Protein AF-A0A829MCF4-F1 (afdb_monomer_lite)

Organism: NCBI:txid1335414

pLDDT: mean 91.19, std 10.76, range [49.41, 98.38]

Sequence (158 aa):
MNQSAIPYHFGGKEGVYAAVIDHLVTELGEAAGPPGDMLLAERMERFTRAILHGAQARDRILLIAREQLNPTTHYDRLFAGFVEPMHREICVLVARATGASADDHLTIVKAHAVIGQALGFAVAQTTYLRRVRRTRLSAEDIDVIAEVVGEMSRKALQ

Secondary structure (DSSP, 8-state):
--GGGHHHHHSSHHHHHHHHHHHHHHHHHHHH----S--HHHHHHHHHHHHH-STTHHHHHHHHHHHHHS--HHHHHHIIIIIHHHHHHHHHHHHHHHT--TT-HHHHHHHHHHHHHHHHHHHSHHHHHHHTT-SS--HHHHHHHHHHHHHHHHHTT-

Radius of gyration: 17.15 Å; chains: 1; bounding box: 43×30×48 Å

Foldseek 3Di:
DDPVVQCVPQVDDVRVLLVVLLVLLVQLDVQLDDQDDDALLVSQLSNLCSQQDDPCSLVSLVSLVVCVVPPDVSVVVNCVSHVVVSLLSLLVNLCVLQVHDSPDPVSSVLSVVLNVLSNCCSPVVVVVCVVVVHPGDDPVNSNVSSNVSSVVSSVSRD

Structure (mmCIF, N/CA/C/O backbone):
data_AF-A0A829MCF4-F1
#
_entry.id   AF-A0A829MCF4-F1
#
loop_
_atom_site.group_PDB
_atom_site.id
_atom_site.type_symbol
_atom_site.label_atom_id
_atom_site.label_alt_id
_atom_site.label_comp_id
_atom_site.label_asym_id
_atom_site.label_entity_id
_atom_site.label_seq_id
_atom_site.pdbx_PDB_ins_code
_atom_site.Cartn_x
_atom_site.Cartn_y
_atom_site.Cartn_z
_atom_site.occupancy
_atom_site.B_iso_or_equiv
_atom_site.auth_seq_id
_atom_site.auth_comp_id
_atom_site.auth_asym_id
_atom_site.auth_atom_id
_atom_site.pdbx_PDB_model_num
ATOM 1 N N . MET A 1 1 ? 24.107 -7.983 -23.614 1.00 49.41 1 MET A N 1
ATOM 2 C CA . MET A 1 1 ? 22.729 -8.423 -23.923 1.00 49.41 1 MET A CA 1
ATOM 3 C C . MET A 1 1 ? 22.461 -8.162 -25.401 1.00 49.41 1 MET A C 1
ATOM 5 O O . MET A 1 1 ? 22.613 -7.024 -25.823 1.00 49.41 1 MET A O 1
ATOM 9 N N . ASN A 1 2 ? 22.162 -9.192 -26.200 1.00 50.09 2 ASN A N 1
ATOM 10 C CA . ASN A 1 2 ? 21.898 -9.045 -27.639 1.00 50.09 2 ASN A CA 1
ATOM 11 C C . ASN A 1 2 ? 20.450 -8.563 -27.853 1.00 50.09 2 ASN A C 1
ATOM 13 O O . ASN A 1 2 ? 19.511 -9.251 -27.457 1.00 50.09 2 ASN A O 1
ATOM 17 N N . GLN A 1 3 ? 20.269 -7.395 -28.480 1.00 51.19 3 GLN A N 1
ATOM 18 C CA . GLN A 1 3 ? 18.960 -6.776 -28.760 1.00 51.19 3 GLN A CA 1
ATOM 19 C C . GLN A 1 3 ? 18.033 -7.652 -29.628 1.00 51.19 3 GLN A C 1
ATOM 21 O O . GLN A 1 3 ? 16.824 -7.436 -29.645 1.00 51.19 3 GLN A O 1
ATOM 26 N N . SER A 1 4 ? 18.578 -8.678 -30.288 1.00 51.88 4 SER A N 1
ATOM 27 C CA . SER A 1 4 ? 17.856 -9.583 -31.192 1.00 51.88 4 SER A CA 1
ATOM 28 C C . SER A 1 4 ? 16.975 -10.632 -30.488 1.00 51.88 4 SER A C 1
ATOM 30 O O . SER A 1 4 ? 16.171 -11.275 -31.151 1.00 51.88 4 SER A O 1
ATOM 32 N N . ALA A 1 5 ? 17.095 -10.818 -29.165 1.00 52.03 5 ALA A N 1
ATOM 33 C CA . ALA A 1 5 ? 16.315 -11.820 -28.416 1.00 52.03 5 ALA A CA 1
ATOM 34 C C . ALA A 1 5 ? 14.968 -11.294 -27.871 1.00 52.03 5 ALA A C 1
ATOM 36 O O . ALA A 1 5 ? 14.080 -12.076 -27.539 1.00 52.03 5 ALA A O 1
ATOM 37 N N . ILE A 1 6 ? 14.796 -9.969 -27.798 1.00 51.59 6 ILE A N 1
ATOM 38 C CA . ILE A 1 6 ? 13.588 -9.319 -27.261 1.00 51.59 6 ILE A CA 1
ATOM 39 C C . ILE A 1 6 ? 12.330 -9.564 -28.128 1.00 51.59 6 ILE A C 1
ATOM 41 O O . ILE A 1 6 ? 11.270 -9.832 -27.558 1.00 51.59 6 ILE A O 1
ATOM 45 N N . PRO A 1 7 ? 12.392 -9.537 -29.479 1.00 50.91 7 PRO A N 1
ATOM 46 C CA . PRO A 1 7 ? 11.209 -9.778 -30.310 1.00 50.91 7 PRO A CA 1
ATOM 47 C C . PRO A 1 7 ? 10.653 -11.207 -30.207 1.00 50.91 7 PRO A C 1
ATOM 49 O O . PRO A 1 7 ? 9.451 -11.393 -30.362 1.00 50.91 7 PRO A O 1
ATOM 52 N N . TYR A 1 8 ? 11.503 -12.205 -29.934 1.00 54.31 8 TYR A N 1
ATOM 53 C CA . TYR A 1 8 ? 11.141 -13.623 -30.069 1.00 54.31 8 TYR A CA 1
ATOM 54 C C . TYR A 1 8 ? 10.327 -14.172 -28.884 1.00 54.31 8 TYR A C 1
ATOM 56 O O . TYR A 1 8 ? 9.531 -15.087 -29.065 1.00 54.31 8 TYR A O 1
ATOM 64 N N . HIS A 1 9 ? 10.487 -13.603 -27.682 1.00 60.06 9 HIS A N 1
ATOM 65 C CA . HIS A 1 9 ? 9.795 -14.076 -26.471 1.00 60.06 9 HIS A CA 1
ATOM 66 C C . HIS A 1 9 ? 8.632 -13.189 -26.019 1.00 60.06 9 HIS A C 1
ATOM 68 O O . HIS A 1 9 ? 7.722 -13.680 -25.359 1.00 60.06 9 HIS A O 1
ATOM 74 N N . PHE A 1 10 ? 8.642 -11.902 -26.376 1.00 61.22 10 PHE A N 1
ATOM 75 C CA . PHE A 1 10 ? 7.714 -10.921 -25.807 1.00 61.22 10 PHE A CA 1
ATOM 76 C C . PHE A 1 10 ? 6.994 -10.065 -26.857 1.00 61.22 10 PHE A C 1
ATOM 78 O O . PHE A 1 10 ? 6.330 -9.101 -26.507 1.00 61.22 10 PHE A O 1
ATOM 85 N N . GLY A 1 11 ? 7.131 -10.352 -28.156 1.00 71.56 11 GLY A N 1
ATOM 86 C CA . GLY A 1 11 ? 6.418 -9.594 -29.194 1.00 71.56 11 GLY A CA 1
ATOM 87 C C . GLY A 1 11 ? 6.808 -8.109 -29.292 1.00 71.56 11 GLY A C 1
ATOM 88 O O . GLY A 1 11 ? 6.057 -7.311 -29.845 1.00 71.56 11 GLY A O 1
ATOM 89 N N . GLY A 1 12 ? 7.976 -7.718 -28.764 1.00 83.38 12 GLY A N 1
ATOM 90 C CA . GLY A 1 12 ? 8.483 -6.340 -28.785 1.00 83.38 12 GLY A CA 1
ATOM 91 C C . GLY A 1 12 ? 8.453 -5.642 -27.421 1.00 83.38 12 GLY A C 1
ATOM 92 O O . GLY A 1 12 ? 8.315 -6.276 -26.379 1.00 83.38 12 GLY A O 1
ATOM 93 N N . LYS A 1 13 ? 8.634 -4.314 -27.415 1.00 82.88 13 LYS A N 1
ATOM 94 C CA . LYS A 1 13 ? 8.764 -3.512 -26.178 1.00 82.88 13 LYS A CA 1
ATOM 95 C C . LYS A 1 13 ? 7.512 -3.562 -25.296 1.00 82.88 13 LYS A C 1
ATOM 97 O O . LYS A 1 13 ? 7.646 -3.634 -24.080 1.00 82.88 13 LYS A O 1
ATOM 102 N N . GLU A 1 14 ? 6.331 -3.563 -25.911 1.00 84.94 14 GLU A N 1
ATOM 103 C CA . GLU A 1 14 ? 5.049 -3.612 -25.197 1.00 84.94 14 GLU A CA 1
ATOM 104 C C . GLU A 1 14 ? 4.863 -4.917 -24.423 1.00 84.94 14 GLU A C 1
ATOM 106 O O . GLU A 1 14 ? 4.468 -4.886 -23.261 1.00 84.94 14 GLU A O 1
ATOM 111 N N . GLY A 1 15 ? 5.202 -6.070 -25.008 1.00 86.12 15 GLY A N 1
ATOM 112 C CA . GLY A 1 15 ? 5.068 -7.328 -24.275 1.00 86.12 15 GLY A CA 1
ATOM 113 C C . GLY A 1 15 ? 6.169 -7.545 -23.237 1.00 86.12 15 GLY A C 1
ATOM 114 O O . GLY A 1 15 ? 5.914 -8.209 -22.237 1.00 86.12 15 GLY A O 1
ATOM 115 N N . VAL A 1 16 ? 7.354 -6.932 -23.390 1.00 89.06 16 VAL A N 1
ATOM 116 C CA . VAL A 1 16 ? 8.336 -6.886 -22.288 1.00 89.06 16 VAL A CA 1
ATOM 117 C C . VAL A 1 16 ? 7.772 -6.079 -21.124 1.00 89.06 16 VAL A C 1
ATOM 119 O O . VAL A 1 16 ? 7.876 -6.508 -19.981 1.00 89.06 16 VAL A O 1
ATOM 122 N N . TYR A 1 17 ? 7.158 -4.927 -21.400 1.00 91.12 17 TYR A N 1
ATOM 123 C CA . TYR A 1 17 ? 6.558 -4.097 -20.359 1.00 91.12 17 TYR A CA 1
ATOM 124 C C . TYR A 1 17 ? 5.405 -4.816 -19.648 1.00 91.12 17 TYR A C 1
ATOM 126 O O . TYR A 1 17 ? 5.379 -4.847 -18.420 1.00 91.12 17 TYR A O 1
ATOM 134 N N . ALA A 1 18 ? 4.525 -5.484 -20.400 1.00 90.94 18 ALA A N 1
ATOM 135 C CA . ALA A 1 18 ? 3.472 -6.325 -19.834 1.00 90.94 18 ALA A CA 1
ATOM 136 C C . ALA A 1 18 ? 4.041 -7.420 -18.917 1.00 90.94 18 ALA A C 1
ATOM 138 O O . ALA A 1 18 ? 3.570 -7.581 -17.797 1.00 90.94 18 ALA A O 1
ATOM 139 N N . ALA A 1 19 ? 5.099 -8.118 -19.344 1.00 92.75 19 ALA A N 1
ATOM 140 C CA . ALA A 1 19 ? 5.743 -9.144 -18.526 1.00 92.75 19 ALA A CA 1
ATOM 141 C C . ALA A 1 19 ? 6.378 -8.576 -17.244 1.00 92.75 19 ALA A C 1
ATOM 143 O O . ALA A 1 19 ? 6.354 -9.231 -16.205 1.00 92.75 19 ALA A O 1
ATOM 144 N N . VAL A 1 20 ? 6.919 -7.352 -17.290 1.00 93.69 20 VAL A N 1
ATOM 145 C CA . VAL A 1 20 ? 7.418 -6.654 -16.092 1.00 93.69 20 VAL A CA 1
ATOM 146 C C . VAL A 1 20 ? 6.273 -6.337 -15.128 1.00 93.69 20 VAL A C 1
ATOM 148 O O . VAL A 1 20 ? 6.438 -6.511 -13.924 1.00 93.69 20 VAL A O 1
ATOM 151 N N . ILE A 1 21 ? 5.114 -5.910 -15.635 1.00 94.44 21 ILE A N 1
ATOM 152 C CA . ILE A 1 21 ? 3.924 -5.650 -14.811 1.00 94.44 21 ILE A CA 1
ATOM 153 C C . ILE A 1 21 ? 3.383 -6.947 -14.200 1.00 94.44 21 ILE A C 1
ATOM 155 O O . ILE A 1 21 ? 3.097 -6.978 -13.006 1.00 94.44 21 ILE A O 1
ATOM 159 N N . ASP A 1 22 ? 3.304 -8.032 -14.971 1.00 94.38 22 ASP A N 1
ATOM 160 C CA . ASP A 1 22 ? 2.851 -9.335 -14.469 1.00 94.38 22 ASP A CA 1
ATOM 161 C C . ASP A 1 22 ? 3.805 -9.875 -13.380 1.00 94.38 22 ASP A C 1
ATOM 163 O O . ASP A 1 22 ? 3.374 -10.394 -12.343 1.00 94.38 22 ASP A O 1
ATOM 167 N N . HIS A 1 23 ? 5.118 -9.701 -13.574 1.00 93.56 23 HIS A N 1
ATOM 168 C CA . HIS A 1 23 ? 6.123 -10.056 -12.573 1.00 93.56 23 HIS A CA 1
ATOM 169 C C . HIS A 1 23 ? 5.990 -9.204 -11.306 1.00 93.56 23 HIS A C 1
ATOM 171 O O . HIS A 1 23 ? 5.988 -9.746 -10.204 1.00 93.56 23 HIS A O 1
ATOM 177 N N . LEU A 1 24 ? 5.798 -7.891 -11.458 1.00 93.69 24 LEU A N 1
ATOM 178 C CA . LEU A 1 24 ? 5.550 -6.969 -10.353 1.00 93.69 24 LEU A CA 1
ATOM 179 C C . LEU A 1 24 ? 4.316 -7.375 -9.532 1.00 93.69 24 LEU A C 1
ATOM 181 O O . LEU A 1 24 ? 4.379 -7.389 -8.305 1.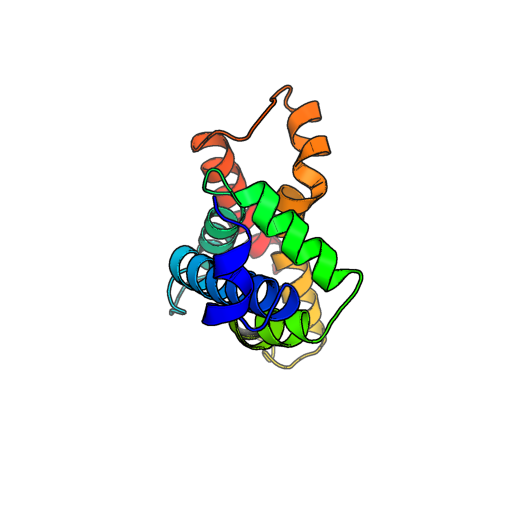00 93.69 24 LEU A O 1
ATOM 185 N N . VAL A 1 25 ? 3.203 -7.702 -10.196 1.00 94.19 25 VAL A N 1
ATOM 186 C CA . VAL A 1 25 ? 1.970 -8.175 -9.544 1.00 94.19 25 VAL A CA 1
ATOM 187 C C . VAL A 1 25 ? 2.247 -9.421 -8.705 1.00 94.19 25 VAL A C 1
ATOM 189 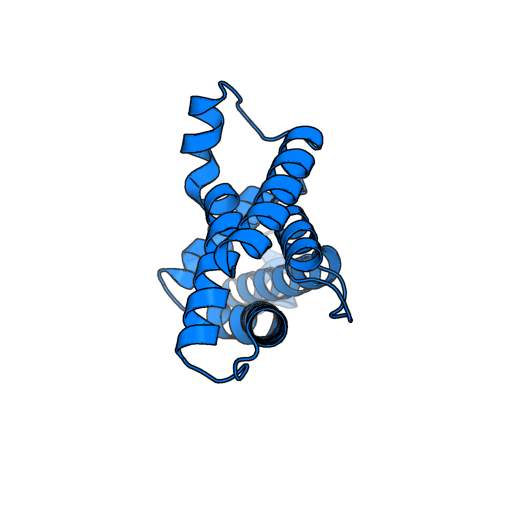O O . VAL A 1 25 ? 1.825 -9.490 -7.551 1.00 94.19 25 VAL A O 1
ATOM 192 N N . THR A 1 26 ? 2.999 -10.372 -9.264 1.00 93.88 26 THR A N 1
ATOM 193 C CA . THR A 1 26 ? 3.376 -11.610 -8.570 1.00 93.88 26 THR A CA 1
ATOM 194 C C . THR A 1 26 ? 4.231 -11.314 -7.336 1.00 93.88 26 THR A C 1
ATOM 196 O O . THR A 1 26 ? 3.871 -11.731 -6.238 1.00 93.88 26 THR A O 1
ATOM 199 N N . GLU A 1 27 ? 5.305 -10.528 -7.483 1.00 93.00 27 GLU A N 1
ATOM 200 C CA . GLU A 1 27 ? 6.194 -10.175 -6.366 1.00 93.00 27 GLU A CA 1
ATOM 201 C C . GLU A 1 27 ? 5.450 -9.454 -5.235 1.00 93.00 27 GLU A C 1
ATOM 203 O O . GLU A 1 27 ? 5.668 -9.738 -4.057 1.00 93.00 27 GLU A O 1
ATOM 208 N N . LEU A 1 28 ? 4.573 -8.505 -5.578 1.00 91.25 28 LEU 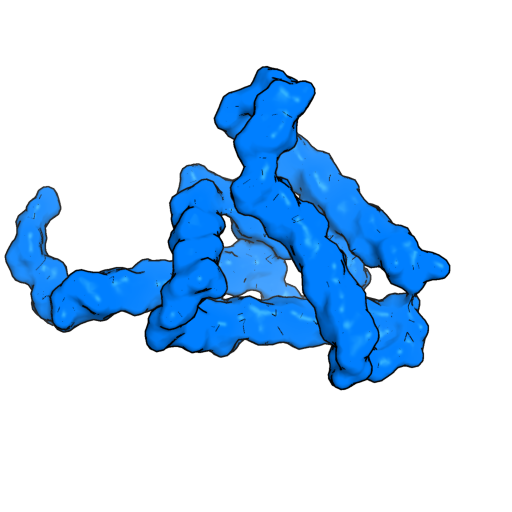A N 1
ATOM 209 C CA . LEU A 1 28 ? 3.801 -7.758 -4.588 1.00 91.25 28 LEU A CA 1
ATOM 210 C C . LEU A 1 28 ? 2.791 -8.647 -3.865 1.00 91.25 28 LEU A C 1
ATOM 212 O O . LEU A 1 28 ? 2.628 -8.504 -2.655 1.00 91.25 28 LEU A O 1
ATOM 216 N N . GLY A 1 29 ? 2.135 -9.561 -4.584 1.00 91.50 29 GLY A N 1
ATOM 217 C CA . GLY A 1 29 ? 1.228 -10.543 -3.994 1.00 91.50 29 GLY A CA 1
ATOM 218 C C . GLY A 1 29 ? 1.946 -11.471 -3.012 1.00 91.50 29 GLY A C 1
ATOM 219 O O . GLY A 1 29 ? 1.487 -11.650 -1.885 1.00 91.50 29 GLY A O 1
ATOM 220 N N . GLU A 1 30 ? 3.109 -11.998 -3.399 1.00 92.31 30 GLU A N 1
ATOM 221 C CA . GLU A 1 30 ? 3.939 -12.844 -2.534 1.00 92.31 30 GLU A CA 1
ATOM 222 C C . GLU A 1 30 ? 4.427 -12.086 -1.293 1.00 92.31 30 GLU A C 1
ATOM 224 O O . GLU A 1 30 ? 4.299 -12.579 -0.171 1.00 92.31 30 GLU A O 1
ATOM 229 N N . ALA A 1 31 ? 4.932 -10.861 -1.471 1.00 90.88 31 ALA A N 1
ATOM 230 C CA . ALA A 1 31 ? 5.442 -10.041 -0.376 1.00 90.88 31 ALA A CA 1
ATOM 231 C C . ALA A 1 31 ? 4.335 -9.578 0.586 1.00 90.88 31 ALA A C 1
ATOM 233 O O . ALA A 1 31 ? 4.554 -9.498 1.796 1.00 90.88 31 ALA A O 1
ATOM 234 N N . ALA A 1 32 ? 3.143 -9.280 0.066 1.00 88.62 32 ALA A N 1
ATOM 235 C CA . ALA A 1 32 ? 1.982 -8.934 0.876 1.00 88.62 32 ALA A CA 1
ATOM 236 C C . ALA A 1 32 ? 1.433 -10.130 1.667 1.00 88.62 32 ALA A C 1
ATOM 238 O O . ALA A 1 32 ? 0.748 -9.926 2.676 1.00 88.62 32 ALA A O 1
ATOM 239 N N . GLY A 1 33 ? 1.723 -11.349 1.212 1.00 89.56 33 GLY A N 1
ATOM 240 C CA . GLY A 1 33 ? 1.176 -12.581 1.753 1.00 89.56 33 GLY A CA 1
ATOM 241 C C . GLY A 1 33 ? -0.310 -12.773 1.420 1.00 89.56 33 GLY A C 1
ATOM 242 O O . GLY A 1 33 ? -0.985 -11.853 0.943 1.00 89.56 33 GLY A O 1
ATOM 243 N N . PRO A 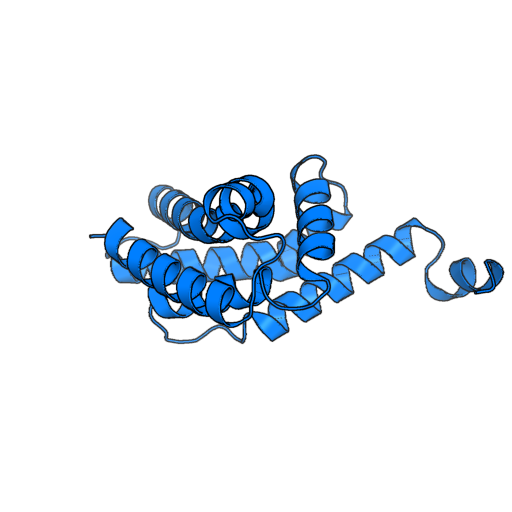1 34 ? -0.837 -13.982 1.677 1.00 87.88 34 PRO A N 1
ATOM 244 C CA . PRO A 1 34 ? -2.226 -14.299 1.391 1.00 87.88 34 PRO A CA 1
ATOM 245 C C . PRO A 1 34 ? -3.176 -13.485 2.282 1.00 87.88 34 PRO A C 1
ATOM 247 O O . PRO A 1 34 ? -2.819 -13.161 3.424 1.00 87.88 34 PRO A O 1
ATOM 250 N N . PRO A 1 35 ? -4.407 -13.226 1.804 1.00 85.00 35 PRO A N 1
ATOM 251 C CA . PRO A 1 35 ? -5.476 -12.742 2.660 1.00 85.00 35 PRO A CA 1
ATOM 252 C C . PRO A 1 35 ? -5.703 -13.691 3.837 1.00 85.00 35 PRO A C 1
ATOM 254 O O . PRO A 1 35 ? -5.552 -14.909 3.709 1.00 85.00 35 PRO A O 1
ATOM 257 N N . GLY A 1 36 ? -6.088 -13.148 4.986 1.00 81.56 36 GLY A N 1
ATOM 258 C CA . GLY A 1 36 ? -6.317 -13.947 6.185 1.00 81.56 36 GLY A CA 1
ATOM 259 C C . GLY A 1 36 ? -7.214 -13.251 7.194 1.00 81.56 36 GLY A C 1
ATOM 260 O O . GLY A 1 36 ? -7.558 -12.080 7.041 1.00 81.56 36 GLY A O 1
ATOM 261 N N . ASP A 1 37 ? -7.590 -13.984 8.240 1.00 87.62 37 ASP A N 1
ATOM 262 C CA . ASP A 1 37 ? -8.319 -13.407 9.366 1.00 87.62 37 ASP A CA 1
ATOM 263 C C . ASP A 1 37 ? -7.333 -12.675 10.284 1.00 87.62 37 ASP A C 1
ATOM 265 O O . ASP A 1 37 ? -6.761 -13.256 11.203 1.00 87.62 37 ASP A O 1
ATOM 269 N N . MET A 1 38 ? -7.049 -11.418 9.944 1.00 93.75 38 MET A N 1
ATOM 270 C CA . MET A 1 38 ? -6.097 -10.559 10.648 1.00 93.75 38 MET A CA 1
ATOM 271 C C . MET A 1 38 ? -6.697 -9.182 10.920 1.00 93.75 38 MET A C 1
ATOM 273 O O . MET A 1 38 ? -7.697 -8.784 10.316 1.00 93.75 38 MET A O 1
ATOM 277 N N . LEU A 1 39 ? -6.079 -8.434 11.827 1.00 95.62 39 LEU A N 1
ATOM 278 C CA . LEU A 1 39 ? -6.479 -7.061 12.110 1.00 95.62 39 LEU A CA 1
ATOM 279 C C . LEU A 1 39 ? -6.017 -6.117 10.991 1.00 95.62 39 LEU A C 1
ATOM 281 O O . LEU A 1 39 ? -5.001 -6.345 10.335 1.00 95.62 39 LEU A O 1
ATOM 285 N N . LEU A 1 40 ? -6.723 -4.992 10.817 1.00 96.56 40 LEU A N 1
ATOM 286 C CA . LEU A 1 40 ? -6.322 -3.954 9.858 1.00 96.56 40 LEU A CA 1
ATOM 287 C C . LEU A 1 40 ? -4.878 -3.479 10.088 1.00 96.56 40 LEU A C 1
ATOM 289 O O . LEU A 1 40 ? -4.146 -3.280 9.125 1.00 96.56 40 LEU A O 1
ATOM 293 N N . ALA A 1 41 ? -4.470 -3.324 11.351 1.00 97.12 41 ALA A N 1
ATOM 294 C CA . ALA A 1 41 ? -3.108 -2.928 11.709 1.00 97.12 41 ALA A CA 1
ATOM 295 C C . ALA A 1 41 ? -2.067 -3.915 11.157 1.00 97.12 41 ALA A C 1
ATOM 297 O O . ALA A 1 41 ? -1.163 -3.513 10.429 1.00 97.12 41 ALA A O 1
ATOM 298 N N . GLU A 1 42 ? -2.268 -5.211 11.405 1.00 96.81 42 GLU A N 1
ATOM 299 C CA . GLU A 1 42 ? -1.381 -6.288 10.950 1.00 96.81 42 GLU A CA 1
ATOM 300 C C . GLU A 1 42 ? -1.318 -6.352 9.418 1.00 96.81 42 GLU A C 1
ATOM 302 O O . GLU A 1 42 ? -0.245 -6.527 8.829 1.00 96.81 42 GLU A O 1
ATOM 307 N N . ARG A 1 43 ? -2.463 -6.162 8.744 1.00 97.06 43 ARG A N 1
ATOM 308 C CA . ARG A 1 43 ? -2.507 -6.123 7.279 1.00 97.06 43 ARG A CA 1
ATOM 309 C C . ARG A 1 43 ? -1.713 -4.945 6.726 1.00 97.06 43 ARG A C 1
ATOM 311 O O . ARG A 1 43 ? -0.959 -5.117 5.766 1.00 97.06 43 ARG A O 1
ATOM 318 N N . MET A 1 44 ? -1.864 -3.773 7.336 1.00 97.75 44 MET A N 1
ATOM 319 C CA . MET A 1 44 ? -1.189 -2.547 6.920 1.00 97.75 44 MET A CA 1
ATOM 320 C C . MET A 1 44 ? 0.312 -2.568 7.212 1.00 97.75 44 MET A C 1
ATOM 322 O O . MET A 1 44 ? 1.086 -2.075 6.391 1.00 97.75 44 MET A O 1
ATOM 326 N N . GLU A 1 45 ? 0.753 -3.212 8.293 1.00 97.44 45 GLU A N 1
ATOM 327 C CA . GLU A 1 45 ? 2.171 -3.492 8.544 1.00 97.44 45 GLU A CA 1
ATOM 328 C C . GLU A 1 45 ? 2.779 -4.346 7.426 1.00 97.44 45 GLU A C 1
ATOM 330 O O . GLU A 1 45 ? 3.806 -3.984 6.844 1.00 97.44 45 GLU A O 1
ATOM 335 N N . ARG A 1 46 ? 2.124 -5.462 7.074 1.00 96.31 46 ARG A N 1
ATOM 336 C CA . ARG A 1 46 ? 2.574 -6.348 5.986 1.00 96.31 46 ARG A CA 1
ATOM 337 C C . ARG A 1 46 ? 2.603 -5.630 4.645 1.00 96.31 46 ARG A C 1
ATOM 339 O O . ARG A 1 46 ? 3.599 -5.718 3.932 1.00 96.31 46 ARG A O 1
ATOM 346 N N . PHE A 1 47 ? 1.546 -4.889 4.321 1.00 96.25 47 PHE A N 1
ATOM 347 C CA . PHE A 1 47 ? 1.472 -4.109 3.088 1.00 96.25 47 PHE A CA 1
ATOM 348 C C . PHE A 1 47 ? 2.599 -3.070 3.008 1.00 96.25 47 PHE A C 1
ATOM 350 O O . PHE A 1 47 ? 3.285 -2.973 1.993 1.00 96.25 47 PHE A O 1
ATOM 357 N N . THR A 1 48 ? 2.856 -2.353 4.103 1.00 97.50 48 THR A N 1
ATOM 358 C CA . THR A 1 48 ? 3.931 -1.356 4.182 1.00 97.50 48 THR A CA 1
ATOM 359 C C . THR A 1 48 ? 5.306 -1.988 3.964 1.00 97.50 48 THR A C 1
ATOM 361 O O . THR A 1 48 ? 6.119 -1.465 3.201 1.00 97.50 48 THR A O 1
ATOM 364 N N . ARG A 1 49 ? 5.561 -3.156 4.563 1.00 96.50 49 ARG A N 1
ATOM 365 C CA . ARG A 1 49 ? 6.797 -3.919 4.331 1.00 96.50 49 ARG A CA 1
ATOM 366 C C . ARG A 1 49 ? 6.914 -4.357 2.876 1.00 96.50 49 ARG A C 1
ATOM 368 O O . ARG A 1 49 ? 7.965 -4.157 2.276 1.00 96.50 49 ARG A O 1
ATOM 375 N N . ALA A 1 50 ? 5.840 -4.887 2.293 1.00 94.19 50 ALA A N 1
ATOM 376 C CA . ALA A 1 50 ? 5.827 -5.368 0.914 1.00 94.19 50 ALA A CA 1
ATOM 377 C C . ALA A 1 50 ? 6.210 -4.275 -0.097 1.00 94.19 50 ALA A C 1
ATOM 379 O O . ALA A 1 50 ? 6.990 -4.525 -1.016 1.00 94.19 50 ALA A O 1
ATOM 380 N N . ILE A 1 51 ? 5.717 -3.047 0.093 1.00 94.81 51 ILE A N 1
ATOM 381 C CA . ILE A 1 51 ? 5.987 -1.945 -0.840 1.00 94.81 51 ILE A CA 1
ATOM 382 C C . ILE A 1 51 ? 7.337 -1.250 -0.604 1.00 94.81 51 ILE A C 1
ATOM 384 O O . ILE A 1 51 ? 7.892 -0.681 -1.544 1.00 94.81 51 ILE A O 1
ATOM 388 N N . LEU A 1 52 ? 7.878 -1.276 0.622 1.00 95.31 52 LEU A N 1
ATOM 389 C CA . LEU A 1 52 ? 9.131 -0.586 0.963 1.00 95.31 52 LEU A CA 1
ATOM 390 C C . LEU A 1 52 ? 10.370 -1.490 0.923 1.00 95.31 52 LEU A C 1
ATOM 392 O O . LEU A 1 52 ? 11.482 -0.986 0.753 1.00 95.31 52 LEU A O 1
ATOM 396 N N . HIS A 1 53 ? 10.211 -2.804 1.093 1.00 91.62 53 HIS A N 1
ATOM 397 C CA . HIS A 1 53 ? 11.330 -3.732 1.212 1.00 91.62 53 HIS A CA 1
ATOM 398 C C . HIS A 1 53 ? 11.920 -4.143 -0.146 1.00 91.62 53 HIS A C 1
ATOM 400 O O . HIS A 1 53 ? 11.221 -4.313 -1.144 1.00 91.62 53 HIS A O 1
ATOM 406 N N . GLY A 1 54 ? 13.231 -4.385 -0.165 1.00 87.12 54 GLY A N 1
ATOM 407 C CA . GLY A 1 54 ? 13.965 -4.892 -1.323 1.00 87.12 54 GLY A CA 1
ATOM 408 C C . GLY A 1 54 ? 14.642 -3.804 -2.158 1.00 87.12 54 GLY A C 1
ATOM 409 O O . GLY A 1 54 ? 14.189 -2.666 -2.248 1.00 87.12 54 GLY A O 1
ATOM 410 N N . ALA A 1 55 ? 15.748 -4.175 -2.810 1.00 83.00 55 ALA A N 1
ATOM 411 C CA . ALA A 1 55 ? 16.601 -3.243 -3.555 1.00 83.00 55 ALA A CA 1
ATOM 412 C C . ALA A 1 55 ? 15.870 -2.506 -4.696 1.00 83.00 55 ALA A C 1
ATOM 414 O O . ALA A 1 55 ? 16.266 -1.405 -5.065 1.00 83.00 55 ALA A O 1
ATOM 415 N N . GLN A 1 56 ? 14.800 -3.106 -5.223 1.00 87.44 56 GLN A N 1
ATOM 416 C CA . GLN A 1 56 ? 14.031 -2.619 -6.371 1.00 87.44 56 GLN A CA 1
ATOM 417 C C . GLN A 1 56 ? 12.735 -1.894 -5.964 1.00 87.44 56 GLN A C 1
ATOM 419 O O . GLN A 1 56 ? 11.973 -1.479 -6.832 1.00 87.44 56 GLN A O 1
ATOM 424 N N . ALA A 1 57 ? 12.471 -1.706 -4.662 1.00 89.19 57 ALA A N 1
ATOM 425 C CA . ALA A 1 57 ? 11.232 -1.092 -4.171 1.00 89.19 57 ALA A CA 1
ATOM 426 C C . ALA A 1 57 ? 10.942 0.265 -4.830 1.00 89.19 57 ALA A C 1
ATOM 428 O O . ALA A 1 57 ? 9.824 0.527 -5.267 1.00 89.19 57 ALA A O 1
ATOM 429 N N . ARG A 1 58 ? 11.975 1.101 -4.984 1.00 87.88 58 ARG A N 1
ATOM 430 C CA . ARG A 1 58 ? 11.851 2.409 -5.636 1.00 87.88 58 ARG A CA 1
ATOM 431 C C . ARG A 1 58 ? 11.428 2.295 -7.101 1.00 87.88 58 ARG A C 1
ATOM 433 O O . ARG A 1 58 ? 10.541 3.030 -7.524 1.00 87.88 58 ARG A O 1
ATOM 440 N N . ASP A 1 59 ? 12.043 1.393 -7.858 1.00 91.12 59 ASP A N 1
ATOM 441 C CA . ASP A 1 59 ? 11.762 1.233 -9.288 1.00 91.12 59 ASP A CA 1
ATOM 442 C C . ASP A 1 59 ? 10.349 0.687 -9.510 1.00 91.12 59 ASP A C 1
ATOM 444 O O . ASP A 1 59 ? 9.615 1.192 -10.361 1.00 91.12 59 ASP A O 1
ATOM 448 N N . ARG A 1 60 ? 9.920 -0.265 -8.670 1.00 92.56 60 ARG A N 1
ATOM 449 C CA . ARG A 1 60 ? 8.545 -0.782 -8.661 1.00 92.56 60 ARG A CA 1
ATOM 450 C C . ARG A 1 60 ? 7.523 0.321 -8.402 1.00 92.56 60 ARG A C 1
ATOM 452 O O . ARG A 1 60 ? 6.549 0.445 -9.138 1.00 92.56 60 ARG A O 1
ATOM 459 N N . ILE A 1 61 ? 7.761 1.162 -7.397 1.00 92.00 61 ILE A N 1
ATOM 460 C CA . ILE A 1 61 ? 6.850 2.262 -7.058 1.00 92.00 61 ILE A CA 1
ATOM 461 C C . ILE A 1 61 ? 6.810 3.331 -8.150 1.00 92.00 61 ILE A C 1
ATOM 463 O O . ILE A 1 61 ? 5.738 3.859 -8.433 1.00 92.00 61 ILE A O 1
ATOM 467 N N . LEU A 1 62 ? 7.934 3.625 -8.810 1.00 92.25 62 LEU A N 1
ATOM 468 C CA . LEU A 1 62 ? 7.952 4.531 -9.962 1.00 92.25 62 LEU A CA 1
ATOM 469 C C . LEU A 1 62 ? 7.126 3.986 -11.132 1.00 92.25 62 LEU A C 1
ATOM 471 O O . LEU A 1 62 ? 6.407 4.751 -11.775 1.00 92.25 62 LEU A O 1
ATOM 475 N N . LEU A 1 63 ? 7.205 2.679 -11.389 1.00 93.56 63 LEU A N 1
ATOM 476 C CA . LEU A 1 63 ? 6.418 2.016 -12.425 1.00 93.56 63 LEU A CA 1
ATOM 477 C C . LEU A 1 63 ? 4.914 2.087 -12.120 1.00 93.56 63 LEU A C 1
ATOM 479 O O . LEU A 1 63 ? 4.136 2.519 -12.968 1.00 93.56 63 LEU A O 1
ATOM 483 N N . ILE A 1 64 ? 4.524 1.753 -10.887 1.00 93.50 64 ILE A N 1
ATOM 484 C CA . ILE A 1 64 ? 3.132 1.841 -10.416 1.00 93.50 64 ILE A CA 1
ATOM 485 C C . ILE A 1 64 ? 2.621 3.277 -10.508 1.00 93.50 64 ILE A C 1
ATOM 487 O O . ILE A 1 64 ? 1.556 3.516 -11.065 1.00 93.50 64 ILE A O 1
ATOM 491 N N . ALA A 1 65 ? 3.386 4.248 -10.002 1.00 92.94 65 ALA A N 1
ATOM 492 C CA . ALA A 1 65 ? 2.997 5.654 -10.030 1.00 92.94 65 ALA A CA 1
ATOM 493 C C . ALA A 1 65 ? 2.828 6.174 -11.465 1.00 92.94 65 ALA A C 1
ATOM 495 O O . ALA A 1 65 ? 1.927 6.967 -11.731 1.00 92.94 65 ALA A O 1
ATOM 496 N N . ARG A 1 66 ? 3.669 5.715 -12.401 1.00 93.88 66 ARG A N 1
ATOM 497 C CA . ARG A 1 66 ? 3.539 6.057 -13.818 1.00 93.88 66 ARG A CA 1
ATOM 498 C C . ARG A 1 66 ? 2.222 5.545 -14.399 1.00 93.88 66 ARG A C 1
ATOM 500 O O . ARG A 1 66 ? 1.515 6.344 -15.008 1.00 93.88 66 ARG A O 1
ATOM 507 N N . GLU A 1 67 ? 1.908 4.264 -14.209 1.00 95.12 67 GLU A N 1
ATOM 508 C CA . GLU A 1 67 ? 0.648 3.677 -14.690 1.00 95.12 67 GLU A CA 1
ATOM 509 C C . GLU A 1 67 ? -0.572 4.291 -13.990 1.00 95.12 67 GLU A C 1
ATOM 511 O O . GLU A 1 67 ? -1.592 4.505 -14.627 1.00 95.12 67 GLU A O 1
ATOM 516 N N . GLN A 1 68 ? -0.465 4.677 -12.716 1.00 93.44 68 GLN A N 1
ATOM 517 C CA . GLN A 1 68 ? -1.544 5.369 -12.005 1.00 93.44 68 GLN A CA 1
ATOM 518 C C . GLN A 1 68 ? -1.846 6.751 -12.606 1.00 93.44 68 GLN A C 1
ATOM 520 O O . GLN A 1 68 ? -3.004 7.145 -12.732 1.00 93.44 68 GLN A O 1
ATOM 525 N N . LEU A 1 69 ? -0.798 7.519 -12.927 1.00 94.50 69 LEU A N 1
ATOM 526 C CA . LEU A 1 69 ? -0.926 8.893 -13.423 1.00 94.50 69 LEU A CA 1
ATOM 527 C C . LEU A 1 69 ? -1.275 8.952 -14.911 1.00 94.50 69 LEU A C 1
ATOM 529 O O . LEU A 1 69 ? -1.894 9.917 -15.350 1.00 94.50 69 LEU A O 1
ATOM 533 N N . ASN A 1 70 ? -0.861 7.948 -15.684 1.00 94.75 70 ASN A N 1
ATOM 534 C CA . ASN A 1 70 ? -1.145 7.841 -17.112 1.00 94.75 70 ASN A CA 1
ATOM 535 C C . ASN A 1 70 ? -1.555 6.397 -17.442 1.00 94.75 70 ASN A C 1
ATOM 537 O O . ASN A 1 70 ? -0.734 5.655 -17.988 1.00 94.75 70 ASN A O 1
ATOM 541 N N . PRO A 1 71 ? -2.793 5.992 -17.099 1.00 93.81 71 PRO A N 1
ATOM 542 C CA . PRO A 1 71 ? -3.232 4.614 -17.264 1.00 93.81 71 PRO A CA 1
ATOM 543 C C . PRO A 1 71 ? -3.154 4.148 -18.710 1.00 93.81 71 PRO A C 1
ATOM 545 O O . PRO A 1 71 ? -3.644 4.806 -19.630 1.00 93.81 71 PRO A O 1
ATOM 548 N N . THR A 1 72 ? -2.551 2.980 -18.890 1.00 93.25 72 THR A N 1
ATOM 549 C CA . THR A 1 72 ? -2.583 2.218 -20.138 1.00 93.25 72 THR A CA 1
ATOM 550 C C . THR A 1 72 ? -3.315 0.895 -19.910 1.00 93.25 72 THR A C 1
ATOM 552 O O . THR A 1 72 ? -3.720 0.587 -18.790 1.00 93.25 72 THR A O 1
ATOM 555 N N . THR A 1 73 ? -3.417 0.048 -20.936 1.00 90.75 73 THR A N 1
ATOM 556 C CA . THR A 1 73 ? -3.908 -1.336 -20.779 1.00 90.75 73 THR A CA 1
ATOM 557 C C . THR A 1 73 ? -3.082 -2.161 -19.783 1.00 90.75 73 THR A C 1
ATOM 559 O O . THR A 1 73 ? -3.515 -3.219 -19.333 1.00 90.75 73 THR A O 1
ATOM 562 N N . HIS A 1 74 ? -1.868 -1.714 -19.448 1.00 92.44 74 HIS A N 1
ATOM 563 C CA . HIS A 1 74 ? -1.027 -2.358 -18.442 1.00 92.44 74 HIS A CA 1
ATOM 564 C C . HIS A 1 74 ? -1.469 -2.023 -17.014 1.00 92.44 74 HIS A C 1
ATOM 566 O O . HIS A 1 74 ? -1.307 -2.858 -16.124 1.00 92.44 74 HIS A O 1
ATOM 572 N N . TYR A 1 75 ? -2.098 -0.864 -16.790 1.00 95.38 75 TYR A N 1
ATOM 573 C CA . TYR A 1 75 ? -2.709 -0.558 -15.500 1.00 95.38 75 TYR A CA 1
ATOM 574 C C . TYR A 1 75 ? -3.864 -1.514 -15.188 1.00 95.38 75 TYR A C 1
ATOM 576 O O . TYR A 1 75 ? -3.982 -1.941 -14.047 1.00 95.38 75 TYR A O 1
ATOM 584 N N . ASP A 1 76 ? -4.651 -1.938 -16.182 1.00 95.12 76 ASP A N 1
ATOM 585 C CA . ASP A 1 76 ? -5.737 -2.911 -15.973 1.00 95.12 76 ASP A CA 1
ATOM 586 C C . ASP A 1 76 ? -5.213 -4.242 -15.409 1.00 95.12 76 ASP A C 1
ATOM 588 O O . ASP A 1 76 ? -5.836 -4.849 -14.536 1.00 95.12 76 ASP A O 1
ATOM 592 N N . ARG A 1 77 ? -4.023 -4.670 -15.853 1.00 94.81 77 ARG A N 1
ATOM 593 C CA . ARG A 1 77 ? -3.340 -5.868 -15.334 1.00 94.81 77 ARG A CA 1
ATOM 594 C C . ARG A 1 77 ? -2.919 -5.686 -13.881 1.00 94.81 77 ARG A C 1
ATOM 596 O O . ARG A 1 77 ? -3.172 -6.560 -13.055 1.00 94.81 77 ARG A O 1
ATOM 603 N N . LEU A 1 78 ? -2.313 -4.542 -13.564 1.00 95.12 78 LEU A N 1
ATOM 604 C CA . LEU A 1 78 ? -1.941 -4.184 -12.195 1.00 95.12 78 LEU A CA 1
ATOM 605 C C . LEU A 1 78 ? -3.179 -4.079 -11.289 1.00 95.12 78 LEU A C 1
ATOM 607 O O . LEU A 1 78 ? -3.156 -4.530 -10.140 1.00 95.12 78 LEU A O 1
ATOM 611 N N . PHE A 1 79 ? -4.262 -3.508 -11.815 1.00 96.56 79 PHE A N 1
ATOM 612 C CA . PHE A 1 79 ? -5.508 -3.299 -11.102 1.00 96.56 79 PHE A CA 1
ATOM 613 C C . PHE A 1 79 ? -6.158 -4.628 -10.728 1.00 96.56 79 PHE A C 1
ATOM 615 O O . PHE A 1 79 ? -6.321 -4.909 -9.542 1.00 96.56 79 PHE A O 1
ATOM 622 N N . ALA A 1 80 ? -6.444 -5.468 -11.723 1.00 95.81 80 ALA A N 1
ATOM 623 C CA . ALA A 1 80 ? -7.079 -6.764 -11.511 1.00 95.81 80 ALA A CA 1
ATOM 624 C C . ALA A 1 80 ? -6.181 -7.737 -10.728 1.00 95.81 80 ALA A C 1
ATOM 626 O O . ALA A 1 80 ? -6.669 -8.517 -9.913 1.00 95.81 80 ALA A O 1
ATOM 627 N N . GLY A 1 81 ? -4.867 -7.696 -10.967 1.00 94.44 81 GLY A N 1
ATOM 628 C CA . GLY A 1 81 ? -3.918 -8.639 -10.381 1.00 94.44 81 GLY A CA 1
ATOM 629 C C . GLY A 1 81 ? -3.519 -8.337 -8.937 1.00 94.44 81 GLY A C 1
ATOM 630 O O . GLY A 1 81 ? -3.194 -9.262 -8.197 1.00 94.44 81 GLY A O 1
ATOM 631 N N . PHE A 1 82 ? -3.531 -7.067 -8.518 1.00 94.31 82 PHE A N 1
ATOM 632 C CA . PHE A 1 82 ? -3.037 -6.684 -7.192 1.00 94.31 82 PHE A CA 1
ATOM 633 C C . PHE A 1 82 ? -3.855 -5.586 -6.510 1.00 94.31 82 PHE A C 1
ATOM 635 O O . PHE A 1 82 ? -4.264 -5.762 -5.360 1.00 94.31 82 PHE A O 1
ATOM 642 N N . VAL A 1 83 ? -4.101 -4.457 -7.187 1.00 95.19 83 VAL A N 1
ATOM 643 C CA . VAL A 1 83 ? -4.681 -3.268 -6.533 1.00 95.19 83 VAL A CA 1
ATOM 644 C C . VAL A 1 83 ? -6.099 -3.538 -6.043 1.00 95.19 83 VAL A C 1
ATOM 646 O O . VAL A 1 83 ? -6.397 -3.257 -4.885 1.00 95.19 83 VAL A O 1
ATOM 649 N N . GLU A 1 84 ? -6.969 -4.090 -6.888 1.00 96.38 84 GLU A N 1
ATOM 650 C CA . GLU A 1 84 ? -8.354 -4.368 -6.514 1.00 96.38 84 GLU A CA 1
ATOM 651 C C . GLU A 1 84 ? -8.454 -5.431 -5.406 1.00 96.38 84 GLU A C 1
ATOM 653 O O . GLU A 1 84 ? -9.085 -5.130 -4.388 1.00 96.38 84 GLU A O 1
ATOM 658 N N . PRO A 1 85 ? -7.825 -6.622 -5.510 1.00 95.38 85 PRO A N 1
ATOM 659 C CA . PRO A 1 85 ? -7.863 -7.615 -4.436 1.00 95.38 85 PRO A CA 1
ATOM 660 C C . PRO A 1 85 ? -7.397 -7.060 -3.084 1.00 95.38 85 PRO A C 1
ATOM 662 O O . PRO A 1 85 ? -8.094 -7.223 -2.081 1.00 95.38 85 PRO A O 1
ATOM 665 N N . MET A 1 86 ? -6.268 -6.340 -3.066 1.00 95.56 86 MET A N 1
ATOM 666 C CA . MET A 1 86 ? -5.730 -5.703 -1.860 1.00 95.56 86 MET A CA 1
ATOM 667 C C . MET A 1 86 ? -6.694 -4.655 -1.293 1.00 95.56 86 MET A C 1
ATOM 669 O O . MET A 1 86 ? -6.966 -4.625 -0.092 1.00 95.56 86 MET A O 1
ATOM 673 N N . HIS A 1 87 ? -7.238 -3.791 -2.152 1.00 97.19 87 HIS A N 1
ATOM 674 C CA . HIS A 1 87 ? -8.147 -2.734 -1.724 1.00 97.19 87 HIS A CA 1
ATOM 675 C C . HIS A 1 87 ? -9.449 -3.306 -1.153 1.00 97.19 87 HIS A C 1
ATOM 677 O O . HIS A 1 87 ? -9.927 -2.831 -0.123 1.00 97.19 87 HIS A O 1
ATOM 683 N N . ARG A 1 88 ? -10.029 -4.330 -1.791 1.00 96.50 88 ARG A N 1
ATOM 684 C CA . ARG A 1 88 ? -11.253 -4.988 -1.308 1.00 96.50 88 ARG A CA 1
ATOM 685 C C . ARG A 1 88 ? -11.022 -5.693 0.024 1.00 96.50 88 ARG A C 1
ATOM 687 O O . ARG A 1 88 ? -11.865 -5.590 0.911 1.00 96.50 88 ARG A O 1
ATOM 694 N N . GLU A 1 89 ? -9.876 -6.349 0.193 1.00 96.19 89 GLU A N 1
ATOM 695 C CA . GLU A 1 89 ? -9.490 -6.948 1.471 1.00 96.19 89 GLU A CA 1
ATOM 696 C C . GLU A 1 89 ? -9.443 -5.889 2.584 1.00 96.19 89 GLU A C 1
ATOM 698 O O . GLU A 1 89 ? -10.067 -6.055 3.631 1.00 96.19 89 GLU A O 1
ATOM 703 N N . ILE A 1 90 ? -8.786 -4.754 2.338 1.00 96.75 90 ILE A N 1
ATOM 704 C CA . ILE A 1 90 ? -8.706 -3.663 3.317 1.00 96.75 90 ILE A CA 1
ATOM 705 C C . ILE A 1 90 ? -10.093 -3.057 3.591 1.00 96.75 90 ILE A C 1
ATOM 707 O O . ILE A 1 90 ? -10.397 -2.782 4.751 1.00 96.75 90 ILE A O 1
ATOM 711 N N . CYS A 1 91 ? -10.975 -2.922 2.591 1.00 97.19 91 CYS A N 1
ATOM 712 C CA . CYS A 1 91 ? -12.372 -2.520 2.815 1.00 97.19 91 CYS A CA 1
ATOM 713 C C . CYS A 1 91 ? -13.095 -3.461 3.787 1.00 97.19 91 CYS A C 1
ATOM 715 O O . CYS A 1 91 ? -13.788 -2.992 4.689 1.00 97.19 91 CYS A O 1
ATOM 717 N N . VAL A 1 92 ? -12.912 -4.779 3.649 1.00 96.56 92 VAL A N 1
ATOM 718 C CA . VAL A 1 92 ? -13.490 -5.766 4.575 1.00 96.56 92 VAL A CA 1
ATOM 719 C C . VAL A 1 92 ? -12.954 -5.564 5.995 1.00 96.56 92 VAL A C 1
ATOM 721 O O . VAL A 1 92 ? -13.731 -5.592 6.949 1.00 96.56 92 VAL A O 1
ATOM 724 N N . LEU A 1 93 ? -11.654 -5.311 6.158 1.00 96.75 93 LEU A N 1
ATOM 725 C CA . LEU A 1 93 ? -11.052 -5.072 7.475 1.00 96.75 93 LEU A CA 1
ATOM 726 C C . LEU A 1 93 ? -11.530 -3.758 8.112 1.00 96.75 93 LEU A C 1
ATOM 728 O O . LEU A 1 93 ? -11.824 -3.722 9.307 1.00 96.75 93 LEU A O 1
ATOM 732 N N . VAL A 1 94 ? -11.672 -2.694 7.320 1.00 96.94 94 VAL A N 1
ATOM 733 C CA . VAL A 1 94 ? -12.231 -1.407 7.766 1.00 96.94 94 VAL A CA 1
ATOM 734 C C . VAL A 1 94 ? -13.696 -1.566 8.177 1.00 96.94 94 VAL A C 1
ATOM 736 O O . VAL A 1 94 ? -14.090 -1.084 9.241 1.00 96.94 94 VAL A O 1
ATOM 739 N N . ALA A 1 95 ? -14.500 -2.271 7.379 1.00 96.06 95 ALA A N 1
ATOM 740 C CA . ALA A 1 95 ? -15.898 -2.564 7.686 1.00 96.06 95 ALA A CA 1
ATOM 741 C C . ALA A 1 95 ? -16.033 -3.309 9.017 1.00 96.06 95 ALA A C 1
ATOM 743 O O . ALA A 1 95 ? -16.789 -2.882 9.887 1.00 96.06 95 ALA A O 1
ATOM 744 N N . ARG A 1 96 ? -15.225 -4.357 9.226 1.00 94.88 96 ARG A N 1
ATOM 745 C CA . ARG A 1 96 ? -15.174 -5.099 10.496 1.00 94.88 96 ARG A CA 1
ATOM 746 C C . ARG A 1 96 ? -14.811 -4.202 11.680 1.00 94.88 96 ARG A C 1
ATOM 748 O O . ARG A 1 96 ? -15.448 -4.300 12.722 1.00 94.88 96 ARG A O 1
ATOM 755 N N . ALA A 1 97 ? -13.821 -3.323 11.524 1.00 93.81 97 ALA A N 1
ATOM 756 C CA . ALA A 1 97 ? -13.370 -2.432 12.595 1.00 93.81 97 ALA A CA 1
ATOM 757 C C . ALA A 1 97 ? -14.396 -1.343 12.962 1.00 93.81 97 ALA A C 1
ATOM 759 O O . ALA A 1 97 ? -14.409 -0.873 14.095 1.00 93.81 97 ALA A O 1
ATOM 760 N N . THR A 1 98 ? -15.241 -0.938 12.010 1.00 93.81 98 THR A N 1
ATOM 761 C CA . THR A 1 98 ? -16.193 0.179 12.161 1.00 93.81 98 THR A CA 1
ATOM 762 C C . THR A 1 98 ? -17.656 -0.251 12.293 1.00 93.81 98 THR A C 1
ATOM 764 O O . THR A 1 98 ? -18.510 0.587 12.569 1.00 93.81 98 THR A O 1
ATOM 767 N N . GLY A 1 99 ? -17.964 -1.533 12.080 1.00 93.75 99 GLY A N 1
ATOM 768 C CA . GLY A 1 99 ? -19.334 -2.054 12.034 1.00 93.75 99 GLY A CA 1
ATOM 769 C C . GLY A 1 99 ? -20.128 -1.645 10.783 1.00 93.75 99 GLY A C 1
ATOM 770 O O . GLY A 1 99 ? -21.352 -1.761 10.780 1.00 93.75 99 GLY A O 1
ATOM 771 N N . ALA A 1 100 ? -19.458 -1.143 9.741 1.00 93.94 100 ALA A N 1
ATOM 772 C CA . ALA A 1 100 ? -20.073 -0.701 8.488 1.00 93.94 100 ALA A CA 1
ATOM 773 C C . ALA A 1 100 ? -20.127 -1.823 7.430 1.00 93.94 100 ALA A C 1
ATOM 775 O O . ALA A 1 100 ? -19.607 -2.920 7.631 1.00 93.94 100 ALA A O 1
ATOM 776 N N . SER A 1 101 ? -20.736 -1.542 6.272 1.00 94.31 101 SER A N 1
ATOM 777 C CA . SER A 1 101 ? -20.648 -2.415 5.091 1.00 94.31 101 SER A CA 1
ATOM 778 C C . SER A 1 101 ? -19.313 -2.219 4.365 1.00 94.31 101 SER A C 1
ATOM 780 O O . SER A 1 101 ? -18.828 -1.091 4.252 1.00 94.31 101 SER A O 1
ATOM 782 N N . ALA A 1 102 ? -18.740 -3.300 3.829 1.00 90.44 102 ALA A N 1
ATOM 783 C CA . ALA A 1 102 ? -17.518 -3.246 3.018 1.00 90.44 102 ALA A CA 1
ATOM 784 C C . ALA A 1 102 ? -17.717 -2.514 1.680 1.00 90.44 102 ALA A C 1
ATOM 786 O O . ALA A 1 102 ? -16.767 -1.920 1.172 1.00 90.44 102 ALA A O 1
ATOM 787 N N . ASP A 1 103 ? -18.945 -2.512 1.155 1.00 91.38 103 ASP A N 1
ATOM 788 C CA . ASP A 1 103 ? -19.304 -1.850 -0.105 1.00 91.38 103 ASP A CA 1
ATOM 789 C C . ASP A 1 103 ? -19.804 -0.407 0.097 1.00 91.38 103 ASP A C 1
ATOM 791 O O . ASP A 1 103 ? -20.131 0.279 -0.871 1.00 91.38 103 ASP A O 1
ATOM 795 N N . ASP A 1 104 ? -19.876 0.073 1.346 1.00 95.00 104 ASP A N 1
ATOM 796 C CA . ASP A 1 104 ? -20.223 1.469 1.612 1.00 95.00 104 ASP A CA 1
ATOM 797 C C . ASP A 1 104 ? -19.140 2.400 1.048 1.00 95.00 104 ASP A C 1
ATOM 799 O O . ASP A 1 104 ? -17.939 2.191 1.245 1.00 95.00 104 ASP A O 1
ATOM 803 N N . HIS A 1 105 ? -19.562 3.470 0.375 1.00 96.31 105 HIS A N 1
ATOM 804 C CA . HIS A 1 105 ? -18.650 4.435 -0.228 1.00 96.31 105 HIS A CA 1
ATOM 805 C C . HIS A 1 105 ? -17.700 5.033 0.816 1.00 96.31 105 HIS A C 1
ATOM 807 O O . HIS A 1 105 ? -16.507 5.193 0.555 1.00 96.31 105 HIS A O 1
ATOM 813 N N . LEU A 1 106 ? -18.196 5.298 2.028 1.00 96.25 106 LEU A N 1
ATOM 814 C CA . LEU A 1 106 ? -17.358 5.801 3.112 1.00 96.25 106 LEU A CA 1
ATOM 815 C C . LEU A 1 106 ? -16.314 4.769 3.568 1.00 96.25 106 LEU A C 1
ATOM 817 O O . LEU A 1 106 ? -15.187 5.154 3.879 1.00 96.25 106 LEU A O 1
ATOM 821 N N . THR A 1 107 ? -16.641 3.474 3.575 1.00 97.00 107 THR A N 1
ATOM 822 C CA . THR A 1 107 ? -15.673 2.401 3.852 1.00 97.00 107 THR A CA 1
ATOM 823 C C . THR A 1 107 ? -14.570 2.364 2.801 1.00 97.00 107 THR A C 1
ATOM 825 O O . THR A 1 107 ? -13.396 2.293 3.161 1.00 97.00 107 THR A O 1
ATOM 828 N N . ILE A 1 108 ? -14.923 2.494 1.520 1.00 97.81 108 ILE A N 1
ATOM 829 C CA . ILE A 1 108 ? -13.954 2.553 0.418 1.00 97.81 108 ILE A CA 1
ATOM 830 C C . ILE A 1 108 ? -13.021 3.758 0.591 1.00 97.81 108 ILE A C 1
ATOM 832 O O . ILE A 1 108 ? -11.803 3.606 0.508 1.00 97.81 108 ILE A O 1
ATOM 836 N N . VAL A 1 109 ? -13.563 4.940 0.904 1.00 97.81 109 VAL A N 1
ATOM 837 C CA . VAL A 1 109 ? -12.762 6.153 1.151 1.00 97.81 109 VAL A CA 1
ATOM 838 C C . VAL A 1 109 ? -11.836 5.978 2.359 1.00 97.81 109 V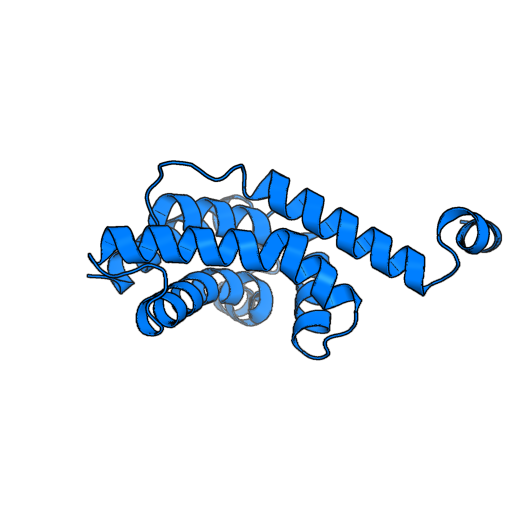AL A C 1
ATOM 840 O O . VAL A 1 109 ? -10.661 6.335 2.286 1.00 97.81 109 VAL A O 1
ATOM 843 N N . LYS A 1 110 ? -12.327 5.396 3.461 1.00 97.50 110 LYS A N 1
ATOM 844 C CA . LYS A 1 110 ? -11.520 5.109 4.659 1.00 97.50 110 LYS A CA 1
ATOM 845 C C . LYS A 1 110 ? -10.394 4.118 4.363 1.00 97.50 110 LYS A C 1
ATOM 847 O O . LYS A 1 110 ? -9.254 4.372 4.746 1.00 97.50 110 LYS A O 1
ATOM 852 N N . ALA A 1 111 ? -10.692 3.032 3.651 1.00 97.62 111 ALA A N 1
ATOM 853 C CA . ALA A 1 111 ? -9.697 2.063 3.201 1.00 97.62 111 ALA A CA 1
ATOM 854 C C . ALA A 1 111 ? -8.622 2.738 2.343 1.00 97.62 111 ALA A C 1
ATOM 856 O O . ALA A 1 111 ? -7.432 2.582 2.611 1.00 97.62 111 ALA A O 1
ATOM 857 N N . HIS A 1 112 ? -9.032 3.567 1.382 1.00 97.94 112 HIS A N 1
ATOM 858 C CA . HIS A 1 112 ? -8.107 4.299 0.524 1.00 97.94 112 HIS A CA 1
ATOM 859 C C . HIS A 1 112 ? -7.218 5.276 1.311 1.00 97.94 112 HIS A C 1
ATOM 861 O O . HIS A 1 112 ? -6.012 5.350 1.075 1.00 97.94 112 HIS A O 1
ATOM 867 N N . ALA A 1 113 ? -7.783 5.996 2.286 1.00 97.75 113 ALA A N 1
ATOM 868 C CA . ALA A 1 113 ? -7.032 6.909 3.147 1.00 97.75 113 ALA A CA 1
ATOM 869 C C . ALA A 1 113 ? -5.990 6.174 4.008 1.00 97.75 113 ALA A C 1
ATOM 871 O O . ALA A 1 113 ? -4.860 6.645 4.146 1.00 97.75 113 ALA A O 1
ATOM 872 N N . VAL A 1 114 ? -6.347 5.003 4.545 1.00 97.25 114 VAL A N 1
ATOM 873 C CA . VAL A 1 114 ? -5.438 4.132 5.302 1.00 97.25 114 VAL A CA 1
ATOM 874 C C . VAL A 1 114 ? -4.309 3.600 4.408 1.00 97.25 114 VAL A C 1
ATOM 876 O O . VAL A 1 114 ? -3.139 3.735 4.761 1.00 97.25 114 VAL A O 1
ATOM 879 N N . ILE A 1 115 ? -4.624 3.103 3.205 1.00 97.31 115 ILE A N 1
ATOM 880 C CA . ILE A 1 115 ? -3.627 2.691 2.196 1.00 97.31 115 ILE A CA 1
ATOM 881 C C . ILE A 1 115 ? -2.661 3.842 1.871 1.00 97.31 115 ILE A C 1
ATOM 883 O O . ILE A 1 115 ? -1.446 3.642 1.769 1.00 97.31 115 ILE A O 1
ATOM 887 N N . GLY A 1 116 ? -3.191 5.064 1.766 1.00 96.56 116 GLY A N 1
ATOM 888 C CA . GLY A 1 116 ? -2.428 6.283 1.508 1.00 96.56 116 GLY A CA 1
ATOM 889 C C . GLY A 1 116 ? -1.304 6.548 2.515 1.00 96.56 116 GLY A C 1
ATOM 890 O O . GLY A 1 116 ? -0.279 7.115 2.136 1.00 96.56 116 GLY A O 1
ATOM 891 N N . GLN A 1 117 ? -1.438 6.092 3.766 1.00 96.25 117 GLN A N 1
ATOM 892 C CA . GLN A 1 117 ? -0.391 6.233 4.785 1.00 96.25 117 GLN A CA 1
ATOM 893 C C . GLN A 1 117 ? 0.888 5.487 4.378 1.00 96.25 117 GLN A C 1
ATOM 895 O O . GLN A 1 117 ? 1.973 6.069 4.395 1.00 96.25 117 GLN A O 1
ATOM 900 N N . ALA A 1 118 ? 0.759 4.232 3.937 1.00 96.38 118 ALA A N 1
ATOM 901 C CA . ALA A 1 118 ? 1.881 3.429 3.453 1.00 96.38 118 ALA A CA 1
ATOM 902 C C . ALA A 1 118 ? 2.444 3.993 2.135 1.00 96.38 118 ALA A C 1
ATOM 904 O O . ALA A 1 118 ? 3.657 4.169 1.985 1.00 96.38 118 ALA A O 1
ATOM 905 N N . LEU A 1 119 ? 1.559 4.354 1.195 1.00 95.31 119 LEU A N 1
ATOM 906 C CA . LEU A 1 119 ? 1.957 4.928 -0.096 1.00 95.31 119 LEU A CA 1
ATOM 907 C C . LEU A 1 119 ? 2.711 6.255 0.051 1.00 95.31 119 LEU A C 1
ATOM 909 O O . LEU A 1 119 ? 3.608 6.536 -0.744 1.00 95.31 119 LEU A O 1
ATOM 913 N N . GLY A 1 120 ? 2.415 7.048 1.084 1.00 95.56 120 GLY A N 1
ATOM 914 C CA . GLY A 1 120 ? 3.152 8.271 1.396 1.00 95.56 120 GLY A CA 1
ATOM 915 C C . GLY A 1 120 ? 4.649 8.021 1.606 1.00 95.56 120 GLY A C 1
ATOM 916 O O . GLY A 1 120 ? 5.477 8.759 1.071 1.00 95.56 120 GLY A O 1
ATOM 917 N N . PHE A 1 121 ? 5.018 6.940 2.298 1.00 96.31 121 PHE A N 1
ATOM 918 C CA . PHE A 1 121 ? 6.423 6.567 2.501 1.00 96.31 121 PHE A CA 1
ATOM 919 C C . PHE A 1 121 ? 7.087 5.985 1.254 1.00 96.31 121 PHE A C 1
ATOM 921 O O . PHE A 1 121 ? 8.305 6.095 1.110 1.00 96.31 121 PHE A O 1
ATOM 928 N N . ALA A 1 122 ? 6.308 5.391 0.353 1.00 93.88 122 ALA A N 1
ATOM 929 C CA . ALA A 1 122 ? 6.809 4.824 -0.891 1.00 93.88 122 ALA A CA 1
ATOM 930 C C . ALA A 1 122 ? 7.037 5.903 -1.966 1.00 93.88 122 ALA A C 1
ATOM 932 O O . ALA A 1 122 ? 8.114 5.986 -2.556 1.00 93.88 122 ALA A O 1
ATOM 933 N N . VAL A 1 123 ? 6.044 6.768 -2.196 1.00 93.00 123 VAL A N 1
ATOM 934 C CA . VAL A 1 123 ? 6.047 7.769 -3.277 1.00 93.00 123 VAL A CA 1
ATOM 935 C C . VAL A 1 123 ? 6.741 9.065 -2.849 1.00 93.00 123 VAL A C 1
ATOM 937 O O . VAL A 1 123 ? 7.553 9.614 -3.594 1.00 93.00 123 VAL A O 1
ATOM 940 N N . ALA A 1 124 ? 6.479 9.552 -1.632 1.00 92.56 124 ALA A N 1
ATOM 941 C CA . ALA A 1 124 ? 7.051 10.798 -1.109 1.00 92.56 124 ALA A CA 1
ATOM 942 C C . ALA A 1 124 ? 8.297 10.567 -0.226 1.00 92.56 124 ALA A C 1
ATOM 944 O O . ALA A 1 124 ? 8.672 11.423 0.583 1.00 92.56 124 ALA A O 1
ATOM 945 N N . GLN A 1 125 ? 8.984 9.434 -0.416 1.00 92.56 125 GLN A N 1
ATOM 946 C CA . GLN A 1 125 ? 10.117 8.988 0.402 1.00 92.56 125 GLN A CA 1
ATOM 947 C C . GLN A 1 125 ? 11.235 10.036 0.531 1.00 92.56 125 GLN A C 1
ATOM 949 O O . GLN A 1 125 ? 11.814 10.206 1.603 1.00 92.56 125 GLN A O 1
ATOM 954 N N . THR A 1 126 ? 11.524 10.781 -0.544 1.00 93.75 126 THR A N 1
ATOM 955 C CA . THR A 1 126 ? 12.577 11.814 -0.569 1.00 93.75 126 THR A CA 1
ATOM 956 C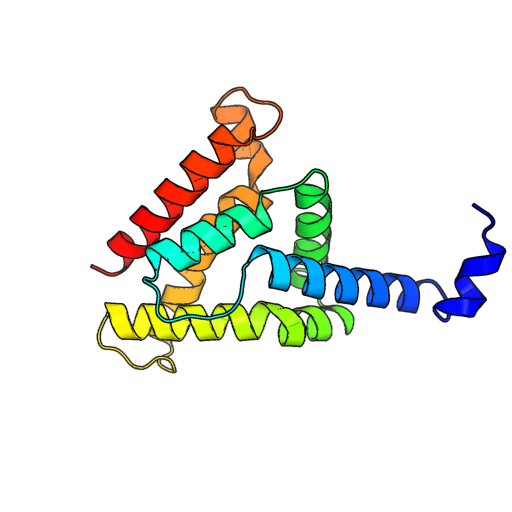 C . THR A 1 126 ? 12.385 12.866 0.524 1.00 93.75 126 THR A C 1
ATOM 958 O O . THR A 1 126 ? 13.358 13.286 1.153 1.00 93.75 126 THR A O 1
ATOM 961 N N . THR A 1 127 ? 11.143 13.288 0.769 1.00 96.00 127 THR A N 1
ATOM 962 C CA . THR A 1 127 ? 10.822 14.283 1.800 1.00 96.00 127 THR A CA 1
ATOM 963 C C . THR A 1 127 ? 11.142 13.738 3.188 1.00 96.00 127 THR A C 1
ATOM 965 O O . THR A 1 127 ? 11.831 14.404 3.964 1.00 96.00 127 THR A O 1
ATOM 968 N N . TYR A 1 128 ? 10.709 12.507 3.476 1.00 96.00 128 TYR A N 1
ATOM 969 C CA . TYR A 1 128 ? 10.981 11.835 4.745 1.00 96.00 128 TYR A CA 1
ATOM 970 C C . TYR A 1 128 ? 12.485 11.638 4.970 1.00 96.00 128 TYR A C 1
ATOM 972 O O . TYR A 1 128 ? 13.017 12.100 5.979 1.00 96.00 128 TYR A O 1
ATOM 980 N N . LEU A 1 129 ? 13.193 11.054 3.996 1.00 96.38 129 LEU A N 1
ATOM 981 C CA . LEU A 1 129 ? 14.633 10.783 4.070 1.00 96.38 129 LEU A CA 1
ATOM 982 C C . LEU A 1 129 ? 15.450 12.050 4.346 1.00 96.38 129 LEU A C 1
ATOM 984 O O . LEU A 1 129 ? 16.302 12.056 5.236 1.00 96.38 129 LEU A O 1
ATOM 988 N N . ARG A 1 130 ? 15.144 13.158 3.659 1.00 97.19 130 ARG A N 1
ATOM 989 C CA . ARG A 1 130 ? 15.787 14.455 3.925 1.00 97.19 130 ARG A CA 1
ATOM 990 C C . ARG A 1 130 ? 15.519 14.942 5.345 1.00 97.19 130 ARG A C 1
ATOM 992 O O . ARG A 1 130 ? 16.435 15.445 5.996 1.00 97.19 130 ARG A O 1
ATOM 999 N N . ARG A 1 131 ? 14.287 14.787 5.838 1.00 97.31 131 ARG A N 1
ATOM 1000 C CA . ARG A 1 131 ? 13.899 15.245 7.177 1.00 97.31 131 ARG A CA 1
ATOM 1001 C C . ARG A 1 131 ? 14.628 14.486 8.283 1.00 97.31 131 ARG A C 1
ATOM 1003 O O . ARG A 1 131 ? 15.034 15.117 9.256 1.00 97.31 131 ARG A O 1
ATOM 1010 N N . VAL A 1 132 ? 14.833 13.181 8.103 1.00 96.75 132 VAL A N 1
ATOM 1011 C CA . VAL A 1 132 ? 15.557 12.310 9.047 1.00 96.75 132 VAL A CA 1
ATOM 1012 C C . VAL A 1 132 ? 17.054 12.183 8.737 1.00 96.75 132 VAL A C 1
ATOM 1014 O O . VAL A 1 132 ? 17.752 11.411 9.384 1.00 96.75 132 VAL A O 1
ATOM 1017 N N . ARG A 1 133 ? 17.567 12.964 7.771 1.00 96.62 133 ARG A N 1
ATOM 1018 C CA . ARG A 1 133 ? 18.982 13.006 7.356 1.00 96.62 133 ARG A CA 1
ATOM 1019 C C . ARG A 1 133 ? 19.543 11.641 6.926 1.00 96.62 133 ARG A C 1
ATOM 1021 O O . ARG A 1 133 ? 20.694 11.320 7.211 1.00 96.62 133 ARG A O 1
ATOM 1028 N N . ARG A 1 134 ? 18.742 10.858 6.201 1.00 94.94 134 ARG A N 1
ATOM 1029 C CA . ARG A 1 134 ? 19.133 9.578 5.590 1.00 94.94 134 ARG A CA 1
ATOM 1030 C C . ARG A 1 134 ? 19.123 9.667 4.066 1.00 94.94 134 ARG A C 1
ATOM 1032 O O . ARG A 1 134 ? 18.460 10.519 3.482 1.00 94.94 134 ARG A O 1
ATOM 1039 N N . THR A 1 135 ? 19.855 8.768 3.414 1.00 92.69 135 THR A N 1
ATOM 1040 C CA . THR A 1 135 ? 19.885 8.638 1.944 1.00 92.69 135 THR A CA 1
ATOM 1041 C C . THR A 1 135 ? 19.048 7.468 1.431 1.00 92.69 135 THR A C 1
ATOM 1043 O O . THR A 1 135 ? 18.671 7.460 0.262 1.00 92.69 135 THR A O 1
ATOM 1046 N N . ARG A 1 136 ? 18.746 6.494 2.297 1.00 93.12 136 ARG A N 1
ATOM 1047 C CA . ARG A 1 136 ? 17.916 5.312 2.031 1.00 93.12 136 ARG A CA 1
ATOM 1048 C C . ARG A 1 136 ? 17.301 4.801 3.334 1.00 93.12 136 ARG A C 1
ATOM 1050 O O . ARG A 1 136 ? 17.843 5.098 4.398 1.00 93.12 136 ARG A O 1
ATOM 1057 N N . LEU A 1 137 ? 16.222 4.030 3.231 1.00 94.50 137 LEU A N 1
ATOM 1058 C CA . LEU A 1 137 ? 15.655 3.297 4.364 1.00 94.50 137 LEU A CA 1
ATOM 1059 C C . LEU A 1 137 ? 16.518 2.065 4.678 1.00 94.50 137 LEU A C 1
ATOM 1061 O O . LEU A 1 137 ? 16.939 1.355 3.760 1.00 94.50 137 LEU A O 1
ATOM 1065 N N . SER A 1 138 ? 16.797 1.824 5.957 1.00 94.81 138 SER A N 1
ATOM 1066 C CA . SER A 1 138 ? 17.286 0.532 6.452 1.00 94.81 138 SER A CA 1
ATOM 1067 C C . SER A 1 138 ? 16.124 -0.450 6.671 1.00 94.81 138 SER A C 1
ATOM 1069 O O . SER A 1 138 ? 14.958 -0.067 6.593 1.00 94.81 138 SER A O 1
ATOM 1071 N N . ALA A 1 139 ? 16.431 -1.718 6.965 1.00 95.50 139 ALA A N 1
ATOM 1072 C CA . ALA A 1 139 ? 15.410 -2.678 7.393 1.00 95.50 139 ALA A CA 1
ATOM 1073 C C . ALA A 1 139 ? 14.702 -2.206 8.679 1.00 95.50 139 ALA A C 1
ATOM 1075 O O . ALA A 1 139 ? 13.481 -2.208 8.738 1.00 95.50 139 ALA A O 1
ATOM 1076 N N . GLU A 1 140 ? 15.463 -1.687 9.645 1.00 96.75 140 GLU A N 1
ATOM 1077 C CA . GLU A 1 140 ? 14.927 -1.111 10.885 1.00 96.75 140 GLU A CA 1
ATOM 1078 C C . GLU A 1 140 ? 14.014 0.099 10.619 1.00 96.75 140 GLU A C 1
ATOM 1080 O O . GLU A 1 140 ? 12.949 0.209 11.219 1.00 96.75 140 GLU A O 1
ATOM 1085 N N . ASP A 1 141 ? 14.374 0.984 9.678 1.00 96.88 141 ASP A N 1
ATOM 1086 C CA . ASP A 1 141 ? 13.507 2.106 9.300 1.00 96.88 141 ASP A CA 1
ATOM 1087 C C . ASP A 1 141 ? 12.166 1.605 8.739 1.00 96.88 141 ASP A C 1
ATOM 1089 O O . ASP A 1 141 ? 11.117 2.164 9.052 1.00 96.88 141 ASP A O 1
ATOM 1093 N N . ILE A 1 142 ? 12.192 0.554 7.911 1.00 97.50 142 ILE A N 1
ATOM 1094 C CA . ILE A 1 142 ? 10.983 -0.054 7.340 1.00 97.50 142 ILE A CA 1
ATOM 1095 C C . ILE A 1 142 ? 10.131 -0.689 8.440 1.00 97.50 142 ILE A C 1
ATOM 1097 O O . ILE A 1 142 ? 8.911 -0.531 8.410 1.00 97.50 142 ILE A O 1
ATOM 1101 N N . ASP A 1 143 ? 10.751 -1.364 9.409 1.00 98.06 143 ASP A N 1
ATOM 1102 C CA . ASP A 1 143 ? 10.053 -1.988 10.534 1.00 98.06 143 ASP A CA 1
ATOM 1103 C C . ASP A 1 143 ? 9.294 -0.945 11.359 1.00 98.06 143 ASP A C 1
ATOM 1105 O O . ASP A 1 143 ? 8.095 -1.103 11.594 1.00 98.06 143 ASP A O 1
ATOM 1109 N N . VAL A 1 144 ? 9.969 0.155 11.704 1.00 98.25 144 VAL A N 1
ATOM 1110 C CA . VAL A 1 144 ? 9.376 1.277 12.444 1.00 98.25 144 VAL A CA 1
ATOM 1111 C C . VAL A 1 144 ? 8.249 1.931 11.643 1.00 98.25 144 VAL A C 1
ATOM 1113 O O . VAL A 1 144 ? 7.186 2.215 12.189 1.00 98.25 144 VAL A O 1
ATOM 1116 N N . ILE A 1 145 ? 8.449 2.175 10.343 1.00 98.38 145 ILE A N 1
ATOM 1117 C CA . ILE A 1 145 ? 7.406 2.759 9.488 1.00 98.38 145 ILE A CA 1
ATOM 1118 C C . ILE A 1 145 ? 6.183 1.837 9.426 1.00 98.38 145 ILE A C 1
ATOM 1120 O O . ILE A 1 145 ? 5.059 2.320 9.536 1.00 98.38 145 ILE A O 1
ATOM 1124 N N . ALA A 1 146 ? 6.388 0.529 9.263 1.00 98.38 146 ALA A N 1
ATOM 1125 C CA . ALA A 1 146 ? 5.305 -0.442 9.196 1.00 98.38 146 ALA A CA 1
ATOM 1126 C C . ALA A 1 146 ? 4.484 -0.466 10.489 1.00 98.38 146 ALA A C 1
ATOM 1128 O O . ALA A 1 146 ? 3.263 -0.345 10.411 1.00 98.38 146 ALA A O 1
ATOM 1129 N N . GLU A 1 147 ? 5.141 -0.550 11.650 1.00 98.38 147 GLU A N 1
ATOM 1130 C CA . GLU A 1 147 ? 4.486 -0.535 12.966 1.00 98.38 147 GLU A CA 1
ATOM 1131 C C . GLU A 1 147 ? 3.667 0.749 13.169 1.00 98.38 147 GLU A C 1
ATOM 1133 O O . GLU A 1 147 ? 2.483 0.694 13.509 1.00 98.38 147 GLU A O 1
ATOM 1138 N N . VAL A 1 148 ? 4.252 1.913 12.860 1.00 98.38 148 VAL A N 1
ATOM 1139 C CA . VAL A 1 148 ? 3.557 3.207 12.961 1.00 98.38 148 VAL A CA 1
ATOM 1140 C C . VAL A 1 148 ? 2.355 3.271 12.018 1.00 98.38 148 VAL A C 1
ATOM 1142 O O . VAL A 1 148 ? 1.292 3.747 12.415 1.00 98.38 148 VAL A O 1
ATOM 1145 N N . VAL A 1 149 ? 2.484 2.798 10.775 1.00 98.31 149 VAL A N 1
ATOM 1146 C CA . VAL A 1 149 ? 1.360 2.762 9.827 1.00 98.31 149 VAL A CA 1
ATOM 1147 C C . VAL A 1 149 ? 0.261 1.821 10.323 1.00 98.31 149 VAL A C 1
ATOM 1149 O O . VAL A 1 149 ? -0.908 2.203 10.284 1.00 98.31 149 VAL A O 1
ATOM 1152 N N . GLY A 1 150 ? 0.596 0.638 10.844 1.00 97.88 150 GLY A N 1
ATOM 1153 C CA . GLY A 1 150 ? -0.374 -0.284 11.443 1.00 97.88 150 GLY A CA 1
ATOM 1154 C C . GLY A 1 150 ? -1.139 0.348 12.607 1.00 97.88 150 GLY A C 1
ATOM 1155 O O . GLY A 1 150 ? -2.375 0.346 12.630 1.00 97.88 150 GLY A O 1
ATOM 1156 N N . GLU A 1 151 ? -0.418 0.977 13.537 1.00 97.50 151 GLU A N 1
ATOM 1157 C CA . GLU A 1 151 ? -1.005 1.677 14.680 1.00 97.50 151 GLU A CA 1
ATOM 1158 C C . GLU A 1 151 ? -1.931 2.824 14.238 1.00 97.50 151 GLU A C 1
ATOM 1160 O O . GLU A 1 151 ? -3.068 2.939 14.714 1.00 97.50 151 GLU A O 1
ATOM 1165 N N . MET A 1 152 ? -1.465 3.662 13.309 1.00 97.12 152 MET A N 1
ATOM 1166 C CA . MET A 1 152 ? -2.222 4.795 12.771 1.00 97.12 152 MET A CA 1
ATOM 1167 C C . MET A 1 152 ? -3.471 4.343 12.012 1.00 97.12 152 MET A C 1
ATOM 1169 O O . MET A 1 152 ? -4.518 4.978 12.136 1.00 97.12 152 MET A O 1
ATOM 1173 N N . SER A 1 153 ? -3.394 3.226 11.287 1.00 95.69 153 SER A N 1
ATOM 1174 C CA . SER A 1 153 ? -4.527 2.629 10.570 1.00 95.69 153 SER A CA 1
ATOM 1175 C C . SER A 1 153 ? -5.644 2.217 11.526 1.00 95.69 153 SER A C 1
ATOM 1177 O O . SER A 1 153 ? -6.819 2.455 11.256 1.00 95.69 153 SER A O 1
ATOM 1179 N N . ARG A 1 154 ? -5.283 1.647 12.684 1.00 92.19 154 ARG A N 1
ATOM 1180 C CA . ARG A 1 154 ? -6.241 1.295 13.740 1.00 92.19 154 ARG A CA 1
ATOM 1181 C C . ARG A 1 154 ? -6.859 2.538 14.381 1.00 92.19 154 ARG A C 1
ATOM 1183 O O . ARG A 1 154 ? -8.068 2.577 14.587 1.00 92.19 154 ARG A O 1
ATOM 1190 N N . LYS A 1 155 ? -6.039 3.541 14.714 1.00 91.31 155 LYS A N 1
ATOM 1191 C CA . LYS A 1 155 ? -6.491 4.784 15.367 1.00 91.31 155 LYS A CA 1
ATOM 1192 C C . LYS A 1 155 ? -7.383 5.640 14.467 1.00 91.31 155 LYS A C 1
ATOM 1194 O O . LYS A 1 155 ? -8.286 6.282 14.975 1.00 91.31 155 LYS A O 1
ATOM 1199 N N . ALA A 1 156 ? -7.162 5.631 13.153 1.00 86.00 156 ALA A N 1
ATOM 1200 C CA . ALA A 1 156 ? -7.943 6.418 12.195 1.00 86.00 156 ALA A CA 1
ATOM 1201 C C . ALA A 1 156 ? -9.428 6.007 12.095 1.00 86.00 156 ALA A C 1
ATOM 1203 O O . ALA A 1 156 ? -10.212 6.711 11.461 1.00 86.00 156 ALA A O 1
ATOM 1204 N N . LEU A 1 157 ? -9.804 4.862 12.676 1.00 84.62 157 LEU A N 1
ATOM 1205 C CA . LEU A 1 157 ? -11.156 4.301 12.616 1.00 84.62 157 LEU A CA 1
ATOM 1206 C C . LEU A 1 157 ? -11.907 4.325 13.957 1.00 84.62 157 LEU A C 1
ATOM 1208 O O . LEU A 1 157 ? -13.054 3.880 13.989 1.00 84.62 157 LEU A O 1
ATOM 1212 N N . GLN A 1 158 ? -11.269 4.804 15.030 1.00 74.44 158 GLN A N 1
ATOM 1213 C CA . GLN A 1 158 ? -11.856 4.983 16.366 1.00 74.44 158 GLN A CA 1
ATOM 1214 C C . GLN A 1 158 ? -12.317 6.427 16.555 1.00 74.44 158 GLN A C 1
ATOM 1216 O O . GLN A 1 158 ? -13.364 6.610 17.212 1.00 74.44 158 GLN A O 1
#

InterPro domains:
  IPR015292 Transcription regulator YbiH, C-terminal [PF09209] (44-156)
  IPR036271 Tetracyclin repressor-like, C-terminal domain superfamily [SSF48498] (40-156)